Protein AF-A0A2V9DNQ8-F1 (afdb_monomer_lite)

Sequence (128 aa):
MSAVVWETELPGLKLLSRGKVRDLYEVGNDLLLVATDRLSAFDVVLPTPIPDKGPVLTQLSLFWFEALGDIVAHHVLSASDFPGAAAAYRQQLAGRSMLCRKTRPLPIECVVRGYLAGSGWKDYRATG

pLDDT: mean 96.19, std 4.88, range [56.69, 98.69]

Structure (mmCIF, N/CA/C/O backbone):
data_AF-A0A2V9DNQ8-F1
#
_entry.id   AF-A0A2V9DNQ8-F1
#
loop_
_atom_site.group_PDB
_atom_site.id
_atom_site.type_symbol
_atom_site.label_atom_id
_atom_site.label_alt_id
_atom_site.label_comp_id
_atom_site.label_asym_id
_atom_site.label_entity_id
_atom_site.label_seq_id
_atom_site.pdbx_PDB_ins_code
_atom_site.Cartn_x
_atom_site.Cartn_y
_atom_site.Cartn_z
_atom_site.occupancy
_atom_site.B_iso_or_equiv
_atom_site.auth_seq_id
_atom_site.auth_comp_id
_atom_site.auth_asym_id
_atom_site.auth_atom_id
_atom_site.pdbx_PDB_model_num
ATOM 1 N N . MET A 1 1 ? -16.345 17.549 -2.315 1.00 56.69 1 MET A N 1
ATOM 2 C CA . MET A 1 1 ? -14.966 17.016 -2.295 1.00 56.69 1 MET A CA 1
ATOM 3 C C . MET A 1 1 ? -14.749 16.386 -0.935 1.00 56.69 1 MET A C 1
ATOM 5 O O . MET A 1 1 ? -15.173 16.997 0.043 1.00 56.69 1 MET A O 1
ATOM 9 N N . SER A 1 2 ? -14.213 15.164 -0.865 1.00 68.00 2 SER A N 1
ATOM 10 C CA . SER A 1 2 ? -13.927 14.548 0.436 1.00 68.00 2 SER A CA 1
ATOM 11 C C . SER A 1 2 ? -12.762 15.280 1.115 1.00 68.00 2 SER A C 1
ATOM 13 O O . SER A 1 2 ? -11.958 15.935 0.448 1.00 68.00 2 SER A O 1
ATOM 15 N N . ALA A 1 3 ? -12.702 15.237 2.446 1.00 84.62 3 ALA A N 1
ATOM 16 C CA . ALA A 1 3 ? -11.586 15.828 3.172 1.00 84.62 3 ALA A CA 1
ATOM 17 C C . ALA A 1 3 ? -10.296 15.063 2.841 1.00 84.62 3 ALA A C 1
ATOM 19 O O . ALA A 1 3 ? -10.275 13.831 2.848 1.00 84.62 3 ALA A O 1
ATOM 20 N N . VAL A 1 4 ? -9.222 15.803 2.571 1.00 94.69 4 VAL A N 1
ATOM 21 C CA . VAL A 1 4 ? -7.890 15.236 2.344 1.00 94.69 4 VAL A CA 1
ATOM 22 C C . VAL A 1 4 ? -7.457 14.427 3.565 1.00 94.69 4 VAL A C 1
ATOM 24 O O . VAL A 1 4 ? -7.474 14.936 4.685 1.00 94.69 4 VAL A O 1
ATOM 27 N N . VAL A 1 5 ? -6.998 13.195 3.345 1.00 96.38 5 VAL A N 1
ATOM 28 C CA . VAL A 1 5 ? -6.400 12.367 4.398 1.00 96.38 5 VAL A CA 1
ATOM 29 C C . VAL A 1 5 ? -4.895 12.349 4.212 1.00 96.38 5 VAL A C 1
ATOM 31 O O . VAL A 1 5 ? -4.360 11.648 3.349 1.00 96.38 5 VAL A O 1
ATOM 34 N N . TRP A 1 6 ? -4.210 13.121 5.049 1.00 96.50 6 TRP A N 1
ATOM 35 C CA . TRP A 1 6 ? -2.757 13.093 5.116 1.00 96.50 6 TRP A CA 1
ATOM 36 C C . TRP A 1 6 ? -2.265 11.846 5.844 1.00 96.50 6 TRP A C 1
ATOM 38 O O . TRP A 1 6 ? -1.485 11.083 5.291 1.00 96.50 6 TRP A O 1
ATOM 48 N N . GLU A 1 7 ? -2.767 11.611 7.050 1.00 96.19 7 GLU A N 1
ATOM 49 C CA . GLU A 1 7 ? -2.485 10.466 7.918 1.00 96.19 7 GLU A CA 1
ATOM 50 C C . GLU A 1 7 ? -3.796 10.002 8.547 1.00 96.19 7 GLU A C 1
ATOM 52 O O . GLU A 1 7 ? -4.745 10.783 8.671 1.00 96.19 7 GLU A O 1
ATOM 57 N N . THR A 1 8 ? -3.861 8.732 8.933 1.00 97.19 8 THR A N 1
ATOM 58 C CA . THR A 1 8 ? -4.973 8.220 9.729 1.00 97.19 8 THR A CA 1
ATOM 59 C C . THR A 1 8 ? -4.596 8.102 11.198 1.00 97.19 8 THR A C 1
ATOM 61 O O . THR A 1 8 ? -3.472 7.745 11.562 1.00 97.19 8 THR A O 1
ATOM 64 N N . GLU A 1 9 ? -5.580 8.379 12.046 1.00 96.19 9 GLU A N 1
ATOM 65 C CA . GLU A 1 9 ? -5.526 8.191 13.489 1.00 96.19 9 GLU A CA 1
ATOM 66 C C . GLU A 1 9 ? -6.725 7.328 13.867 1.00 96.19 9 GLU A C 1
ATOM 68 O O . GLU A 1 9 ? -7.864 7.792 13.842 1.00 96.19 9 GLU A O 1
ATOM 73 N N . LEU A 1 10 ? -6.469 6.050 14.155 1.00 97.00 10 LEU A N 1
ATOM 74 C CA . LEU A 1 10 ? -7.502 5.053 14.438 1.00 97.00 10 LEU A CA 1
ATOM 75 C C . LEU A 1 10 ? -7.273 4.461 15.839 1.00 97.00 10 LEU A C 1
ATOM 77 O O . LEU A 1 10 ? -6.673 3.389 15.964 1.00 97.00 10 LEU A O 1
ATOM 81 N N . PRO A 1 11 ? -7.677 5.165 16.914 1.00 96.31 11 PRO A N 1
ATOM 82 C CA . PRO A 1 11 ? -7.536 4.663 18.276 1.00 96.31 11 PRO A CA 1
ATOM 83 C C . PRO A 1 11 ? -8.096 3.244 18.453 1.00 96.31 11 PRO A C 1
ATOM 85 O O . PRO A 1 11 ? -9.109 2.865 17.877 1.00 96.31 11 PRO A O 1
ATOM 88 N N . GLY A 1 12 ? -7.421 2.422 19.253 1.00 95.25 12 GLY A N 1
ATOM 89 C CA . GLY A 1 12 ? -7.807 1.017 19.438 1.00 95.25 12 GLY A CA 1
ATOM 90 C C . GLY A 1 12 ? -7.350 0.074 18.317 1.00 95.25 12 GLY A C 1
ATOM 91 O O . GLY A 1 12 ? -7.482 -1.139 18.468 1.00 95.25 12 GLY A O 1
ATOM 92 N N . LEU A 1 13 ? -6.752 0.594 17.241 1.00 97.56 13 LEU A N 1
ATOM 93 C CA . LEU A 1 13 ? -5.966 -0.188 16.289 1.00 97.56 13 LEU A CA 1
ATOM 94 C C . LEU A 1 13 ? -4.473 0.058 16.504 1.00 97.56 13 LEU A C 1
ATOM 96 O O . LEU A 1 13 ? -4.023 1.179 16.740 1.00 97.56 13 LEU A O 1
ATOM 100 N N . LYS A 1 14 ? -3.678 -1.004 16.386 1.00 97.94 14 LYS A N 1
ATOM 101 C CA . LYS A 1 14 ? -2.222 -0.910 16.485 1.00 97.94 14 LYS A CA 1
ATOM 102 C C . LYS A 1 14 ? -1.650 -0.486 15.138 1.00 97.94 14 LYS A C 1
ATOM 104 O O . LYS A 1 14 ? -1.668 -1.264 14.183 1.00 97.94 14 LYS A O 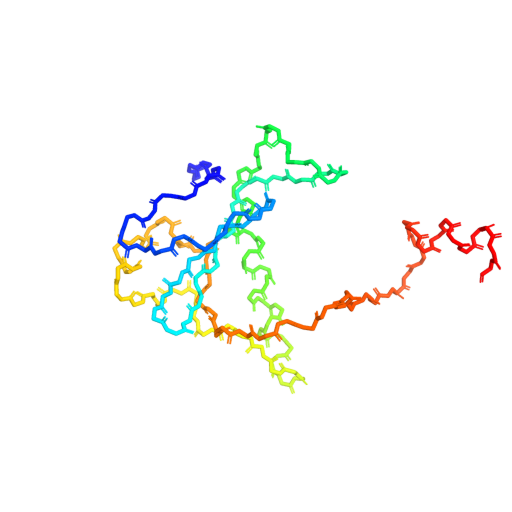1
ATOM 109 N N . LEU A 1 15 ? -1.122 0.733 15.075 1.00 98.38 15 LEU A N 1
ATOM 110 C CA . LEU A 1 15 ? -0.351 1.214 13.932 1.00 98.38 15 LEU A CA 1
ATOM 111 C C . LEU A 1 15 ? 0.969 0.435 13.851 1.00 98.38 15 LEU A C 1
ATOM 113 O O . LEU A 1 15 ? 1.753 0.428 14.796 1.00 98.38 15 LEU A O 1
ATOM 117 N N . LEU A 1 16 ? 1.207 -0.231 12.724 1.00 97.94 16 LEU A N 1
ATOM 118 C CA . LEU A 1 16 ? 2.443 -0.972 12.471 1.00 97.94 16 LEU A CA 1
ATOM 119 C C . LEU A 1 16 ? 3.489 -0.095 11.789 1.00 97.94 16 LEU A C 1
ATOM 121 O O . LEU A 1 16 ? 4.665 -0.148 12.135 1.00 97.94 16 LEU A O 1
ATOM 125 N N . SER A 1 17 ? 3.068 0.699 10.804 1.00 97.50 17 SER A N 1
ATOM 126 C CA . SER A 1 17 ? 3.969 1.573 10.055 1.00 97.50 17 SER A CA 1
ATOM 127 C C . SER A 1 17 ? 3.206 2.606 9.234 1.00 97.50 17 SER A C 1
ATOM 129 O O . SER A 1 17 ? 2.097 2.333 8.769 1.00 97.50 17 SER A O 1
ATOM 131 N N . ARG A 1 18 ? 3.863 3.733 8.951 1.00 98.12 18 ARG A N 1
ATOM 132 C CA . ARG A 1 18 ? 3.473 4.668 7.893 1.00 98.12 18 ARG A CA 1
ATOM 133 C C . ARG A 1 18 ? 4.507 4.601 6.778 1.00 98.12 18 ARG A C 1
ATOM 135 O O . ARG A 1 18 ? 5.666 4.957 6.965 1.00 98.12 18 ARG A O 1
ATOM 142 N N . GLY A 1 19 ? 4.092 4.101 5.622 1.00 96.25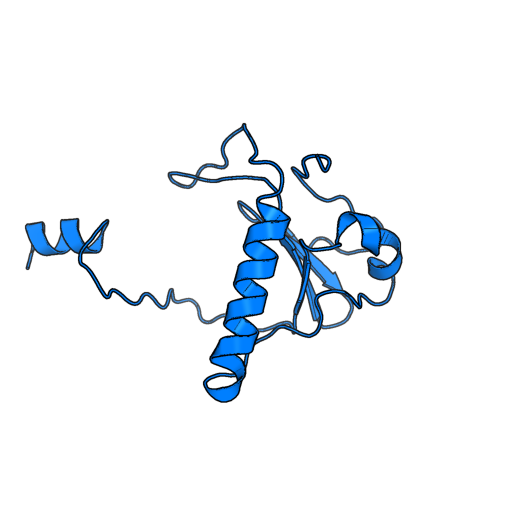 19 GLY A N 1
ATOM 143 C CA . GLY A 1 19 ? 4.877 4.211 4.399 1.00 96.25 19 GLY A CA 1
ATOM 144 C C . GLY A 1 19 ? 4.718 5.595 3.772 1.00 96.25 19 GLY A C 1
ATOM 145 O O . GLY A 1 19 ? 3.986 6.452 4.270 1.00 96.25 19 GLY A O 1
ATOM 146 N N . LYS A 1 20 ? 5.324 5.799 2.600 1.00 97.38 20 LYS A N 1
ATOM 147 C CA . LYS A 1 20 ? 5.210 7.068 1.857 1.00 97.38 20 LYS A CA 1
ATOM 148 C C . LYS A 1 20 ? 3.751 7.470 1.596 1.00 97.38 20 LYS A C 1
ATOM 150 O O . LYS A 1 20 ? 3.395 8.634 1.744 1.00 97.38 20 LYS A O 1
ATOM 155 N N . VAL A 1 21 ? 2.898 6.499 1.252 1.00 98.06 21 VAL A N 1
ATOM 156 C CA . VAL A 1 21 ? 1.513 6.745 0.794 1.00 98.06 21 VAL A CA 1
ATOM 157 C C . VAL A 1 21 ? 0.451 5.845 1.436 1.00 98.06 21 VAL A C 1
ATOM 159 O O . VAL A 1 21 ? -0.706 5.875 1.020 1.00 98.06 21 VAL A O 1
ATOM 162 N N . ARG A 1 22 ? 0.830 4.995 2.396 1.00 98.31 22 ARG A N 1
ATOM 163 C CA . ARG A 1 22 ? -0.098 4.092 3.090 1.00 98.31 22 ARG A CA 1
ATOM 164 C C . ARG A 1 22 ? 0.190 4.059 4.579 1.00 98.31 22 ARG A C 1
ATOM 166 O O . ARG A 1 22 ? 1.359 4.018 4.965 1.00 98.31 22 ARG A O 1
ATOM 173 N N . ASP A 1 23 ? -0.869 3.983 5.367 1.00 98.56 23 ASP A N 1
ATOM 174 C CA . ASP A 1 23 ? -0.812 3.680 6.793 1.00 98.56 23 ASP A CA 1
ATOM 175 C C . ASP A 1 23 ? -1.264 2.222 6.983 1.00 98.56 23 ASP A C 1
ATOM 177 O O . ASP A 1 23 ? -2.193 1.758 6.315 1.00 98.56 23 ASP A O 1
ATOM 181 N N . LEU A 1 24 ? -0.555 1.471 7.829 1.00 98.44 24 LEU A N 1
ATOM 182 C CA . LEU A 1 24 ? -0.753 0.032 8.013 1.00 98.44 24 LEU A CA 1
ATOM 183 C C . LEU A 1 24 ? -1.095 -0.276 9.468 1.00 98.44 24 LEU A C 1
ATOM 185 O O . LEU A 1 24 ? -0.300 0.031 10.358 1.00 98.44 24 LEU A O 1
ATOM 189 N N . TYR A 1 25 ? -2.221 -0.944 9.698 1.00 98.69 25 TYR A N 1
ATOM 190 C CA . TYR A 1 25 ? -2.674 -1.339 11.033 1.00 98.69 25 TYR A CA 1
ATOM 191 C C . TYR A 1 25 ? -2.803 -2.856 11.157 1.00 98.69 25 TYR A C 1
ATOM 193 O O . TYR A 1 25 ? -3.090 -3.549 10.183 1.00 98.69 25 TYR A O 1
ATOM 201 N N . GLU A 1 26 ? -2.612 -3.367 12.370 1.00 98.00 26 GLU A N 1
ATOM 202 C CA . GLU A 1 26 ? -2.898 -4.761 12.720 1.00 98.00 26 GLU A CA 1
ATOM 203 C C . GLU A 1 26 ? -4.383 -4.921 13.082 1.00 98.00 26 GLU A C 1
ATOM 205 O O . GLU A 1 26 ? -4.908 -4.161 13.899 1.00 98.00 26 GLU A O 1
ATOM 210 N N . VAL A 1 27 ? -5.053 -5.912 12.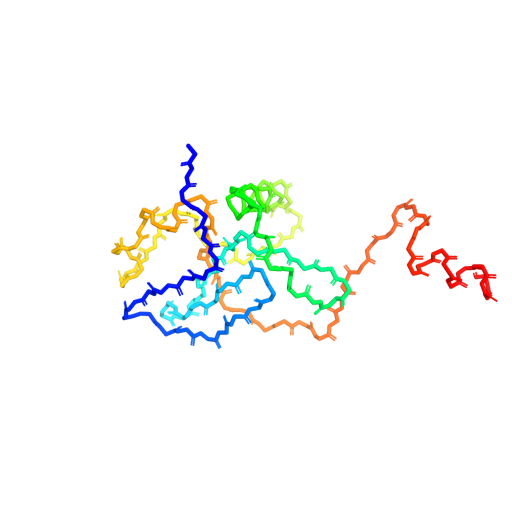485 1.00 97.31 27 VAL A N 1
ATOM 211 C CA . VAL A 1 27 ? -6.446 -6.281 12.784 1.00 97.31 27 VAL A CA 1
ATOM 212 C C . VAL A 1 27 ? -6.505 -7.790 13.009 1.00 97.31 27 VAL A C 1
ATOM 214 O O . VAL A 1 27 ? -6.585 -8.571 12.064 1.00 97.31 27 VAL A O 1
ATOM 217 N N . GLY A 1 28 ? -6.430 -8.222 14.270 1.00 94.56 28 GLY A N 1
ATOM 218 C CA . GLY A 1 28 ? -6.310 -9.646 14.595 1.00 94.56 28 GLY A CA 1
ATOM 219 C C . GLY A 1 28 ? -5.033 -10.242 13.991 1.00 94.56 28 GLY A C 1
ATOM 220 O O . GLY A 1 28 ? -3.935 -9.790 14.307 1.00 94.56 28 GLY A O 1
ATOM 221 N N . ASN A 1 29 ? -5.183 -11.234 13.108 1.00 95.44 29 ASN A N 1
ATOM 222 C CA . ASN A 1 29 ? -4.070 -11.850 12.370 1.00 95.44 29 ASN A CA 1
ATOM 223 C C . ASN A 1 29 ? -3.836 -11.227 10.983 1.00 95.44 29 ASN A C 1
ATOM 225 O O . ASN A 1 29 ? -2.917 -11.637 10.271 1.00 95.44 29 ASN A O 1
ATOM 229 N N . ASP A 1 30 ? -4.650 -10.243 10.611 1.00 98.06 30 ASP A N 1
ATOM 230 C CA . ASP A 1 30 ? -4.665 -9.603 9.304 1.00 98.06 30 ASP A CA 1
ATOM 231 C C . ASP A 1 30 ? -4.138 -8.165 9.383 1.00 98.06 30 ASP A C 1
ATOM 233 O O . ASP A 1 30 ? -3.780 -7.640 10.444 1.00 98.06 30 ASP A O 1
ATOM 237 N N . LEU A 1 31 ? -4.051 -7.527 8.221 1.00 98.19 31 LEU A N 1
ATOM 238 C CA . LEU A 1 31 ? -3.566 -6.167 8.057 1.00 98.19 31 LEU A CA 1
ATOM 239 C C . LEU A 1 31 ? -4.649 -5.293 7.438 1.00 98.19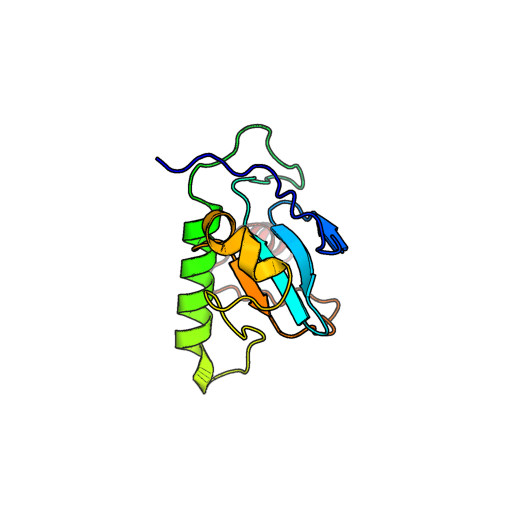 31 LEU A C 1
ATOM 241 O O . LEU A 1 31 ? -5.241 -5.653 6.425 1.00 98.19 31 LEU A O 1
ATOM 245 N N . LEU A 1 32 ? -4.851 -4.106 7.997 1.00 98.62 32 LEU A N 1
ATOM 246 C CA . LEU A 1 32 ? -5.633 -3.052 7.365 1.00 98.62 32 LEU A CA 1
ATOM 247 C C . LEU A 1 32 ? -4.677 -2.087 6.667 1.00 98.62 32 LEU A C 1
ATOM 249 O O . LEU A 1 32 ? -3.886 -1.399 7.315 1.00 98.62 32 LEU A O 1
ATOM 253 N N . LEU A 1 33 ? -4.751 -2.048 5.340 1.00 98.56 33 LEU A N 1
ATOM 254 C CA . LEU A 1 33 ? -3.998 -1.119 4.507 1.00 98.56 33 LEU A CA 1
ATOM 255 C C . LEU A 1 33 ? -4.888 0.085 4.217 1.00 98.56 33 LEU A C 1
ATOM 257 O O . LEU A 1 33 ? -5.985 -0.082 3.687 1.00 98.56 33 LEU A O 1
ATOM 261 N N . VAL A 1 34 ? -4.408 1.292 4.512 1.00 98.62 34 VAL A N 1
ATOM 262 C CA . VAL A 1 34 ? -5.125 2.543 4.241 1.00 98.62 34 VAL A CA 1
ATOM 263 C C . VAL A 1 34 ? -4.306 3.407 3.292 1.00 98.62 34 VAL A C 1
ATOM 265 O O . VAL A 1 34 ? -3.214 3.849 3.637 1.00 98.62 34 VAL A O 1
ATOM 268 N N . ALA A 1 35 ? -4.813 3.648 2.084 1.00 98.56 35 ALA A N 1
ATOM 269 C CA . ALA A 1 35 ? -4.191 4.541 1.118 1.00 98.56 35 ALA A CA 1
ATOM 270 C C . ALA A 1 35 ? -4.505 6.002 1.461 1.00 98.56 35 ALA A C 1
ATOM 272 O O . ALA A 1 35 ? -5.666 6.417 1.512 1.00 98.56 35 ALA A O 1
ATOM 273 N N . THR A 1 36 ? -3.457 6.793 1.674 1.00 98.38 36 THR A N 1
ATOM 274 C CA . THR A 1 36 ? -3.583 8.222 1.961 1.00 98.38 36 THR A CA 1
ATOM 275 C C . THR A 1 36 ? -3.464 9.054 0.688 1.00 98.38 36 THR A C 1
ATOM 277 O O . THR A 1 36 ? -3.088 8.575 -0.393 1.00 98.38 36 THR A O 1
ATOM 280 N N . ASP A 1 37 ? -3.760 10.339 0.832 1.00 98.38 37 ASP A N 1
ATOM 281 C CA . ASP A 1 37 ? -3.680 11.320 -0.246 1.00 98.38 37 ASP A CA 1
ATOM 282 C C . ASP A 1 37 ? -2.256 11.892 -0.397 1.00 98.38 37 ASP A C 1
ATOM 284 O O . ASP A 1 37 ? -1.999 12.713 -1.278 1.00 98.38 37 ASP A O 1
ATOM 288 N N . ARG A 1 38 ? -1.291 11.400 0.402 1.00 98.19 38 ARG A N 1
ATOM 289 C CA . ARG A 1 38 ? 0.140 11.714 0.268 1.00 98.19 38 ARG A CA 1
ATOM 290 C C . ARG A 1 38 ? 0.674 11.255 -1.087 1.00 98.19 38 ARG A C 1
ATOM 292 O O . ARG A 1 38 ? 0.292 10.198 -1.600 1.00 98.19 38 ARG A O 1
ATOM 299 N N . LEU A 1 39 ? 1.609 12.017 -1.639 1.00 97.62 39 LEU A N 1
ATOM 300 C CA . LEU A 1 39 ? 2.325 11.713 -2.876 1.00 97.62 39 LEU A CA 1
ATOM 301 C C . LEU A 1 39 ? 3.828 11.733 -2.596 1.00 97.62 39 LEU A C 1
ATOM 303 O O . LEU A 1 39 ? 4.288 12.528 -1.784 1.00 97.62 39 LEU A O 1
ATOM 307 N N . SER A 1 40 ? 4.598 10.879 -3.267 1.00 97.31 40 SER A N 1
ATOM 308 C CA . SER A 1 40 ? 6.057 10.892 -3.161 1.00 97.31 40 SER A CA 1
ATOM 309 C C . SER A 1 40 ? 6.727 10.912 -4.523 1.00 97.31 40 SER A C 1
ATOM 311 O O . SER A 1 40 ? 6.299 10.188 -5.422 1.00 97.31 40 SER A O 1
ATOM 313 N N . ALA A 1 41 ? 7.816 11.661 -4.636 1.00 96.31 41 ALA A N 1
ATOM 314 C CA . ALA A 1 41 ? 8.703 11.674 -5.791 1.00 96.31 41 ALA A CA 1
ATOM 315 C C . ALA A 1 41 ? 10.154 11.770 -5.307 1.00 96.31 41 ALA A C 1
ATOM 317 O O . ALA A 1 41 ? 10.415 12.407 -4.289 1.00 96.31 41 ALA A O 1
ATOM 318 N N . PHE A 1 42 ? 11.084 11.119 -6.014 1.00 93.56 42 PHE A N 1
ATOM 319 C CA . PHE A 1 42 ? 12.508 11.069 -5.636 1.00 93.56 42 PHE A CA 1
ATOM 320 C C . PHE A 1 42 ? 12.725 10.657 -4.171 1.00 93.56 42 PHE A C 1
ATOM 322 O O . PHE A 1 42 ? 13.481 11.282 -3.439 1.00 93.56 42 PHE A O 1
ATOM 329 N N . ASP A 1 43 ? 11.987 9.634 -3.734 1.00 93.75 43 ASP A N 1
ATOM 330 C CA . ASP A 1 43 ? 11.994 9.106 -2.364 1.00 93.75 43 ASP A CA 1
ATOM 331 C C . ASP A 1 43 ? 11.549 10.062 -1.245 1.00 93.75 43 ASP A C 1
ATOM 333 O O . ASP A 1 43 ? 11.548 9.667 -0.080 1.00 93.75 43 ASP A O 1
ATOM 337 N N . VAL A 1 44 ? 11.038 11.248 -1.582 1.00 96.25 44 VAL A N 1
ATOM 338 C CA . VAL A 1 44 ? 10.528 12.241 -0.628 1.00 96.25 44 VAL A CA 1
ATOM 339 C C . VAL A 1 44 ? 9.005 12.331 -0.709 1.00 96.25 44 VAL A C 1
ATOM 341 O O . VAL A 1 44 ? 8.433 12.351 -1.799 1.00 96.25 44 VAL A O 1
ATOM 344 N N . VAL A 1 45 ? 8.332 12.387 0.445 1.00 97.38 45 VAL A N 1
ATOM 345 C CA . VAL A 1 45 ? 6.894 12.698 0.524 1.00 97.38 45 VAL A CA 1
ATOM 346 C C . VAL A 1 45 ? 6.707 14.198 0.301 1.00 97.38 45 VAL A C 1
ATOM 348 O O . VAL A 1 45 ? 7.282 15.014 1.016 1.00 97.38 45 VAL A O 1
ATOM 351 N N . LEU A 1 46 ? 5.921 14.560 -0.708 1.00 97.38 46 LEU A N 1
ATOM 352 C CA . LEU A 1 46 ? 5.669 15.948 -1.082 1.00 97.38 46 LEU A CA 1
ATOM 353 C C . LEU A 1 46 ? 4.700 16.600 -0.093 1.00 97.38 46 LEU A C 1
ATOM 355 O O . LEU A 1 46 ? 3.750 15.932 0.303 1.00 97.38 46 LEU A O 1
ATOM 359 N N . PRO A 1 47 ? 4.866 17.895 0.242 1.00 96.44 47 PRO A N 1
ATOM 360 C CA . PRO A 1 47 ? 4.039 18.593 1.234 1.00 96.44 47 PRO A CA 1
ATOM 361 C C . PRO A 1 47 ? 2.582 18.790 0.790 1.00 96.44 47 PRO A C 1
ATOM 363 O O . PRO A 1 47 ? 1.713 19.041 1.620 1.00 96.44 47 PRO A O 1
ATOM 366 N N . THR A 1 48 ? 2.306 18.696 -0.513 1.00 96.50 48 THR A N 1
ATOM 367 C CA . THR A 1 48 ? 0.969 18.895 -1.079 1.00 96.50 48 THR A CA 1
ATOM 368 C C . THR A 1 48 ? 0.333 17.543 -1.414 1.00 96.50 48 THR A C 1
ATOM 370 O O . THR A 1 48 ? 0.842 16.833 -2.286 1.00 96.50 48 THR A O 1
ATOM 373 N N . PRO A 1 49 ? -0.771 17.168 -0.749 1.00 96.62 49 PRO A N 1
ATOM 374 C CA . PRO A 1 49 ? -1.496 15.941 -1.053 1.00 96.62 49 PRO A CA 1
ATOM 375 C C . PRO A 1 49 ? -2.364 16.099 -2.305 1.00 96.62 49 PRO A C 1
ATOM 377 O O . PRO A 1 49 ? -2.691 17.210 -2.720 1.00 96.62 49 PRO A O 1
ATOM 380 N N . ILE A 1 50 ? -2.779 14.970 -2.878 1.00 97.06 50 ILE A N 1
ATOM 381 C CA . ILE A 1 50 ? -3.713 14.919 -4.006 1.00 97.06 50 ILE A CA 1
ATOM 382 C C . ILE A 1 50 ? -5.063 14.410 -3.489 1.00 97.06 50 ILE A C 1
ATOM 384 O O . ILE A 1 50 ? -5.155 13.221 -3.173 1.00 97.06 50 ILE A O 1
ATOM 388 N N . PRO A 1 51 ? -6.097 15.269 -3.383 1.00 96.88 51 PRO A N 1
ATOM 389 C CA . PRO A 1 51 ? -7.418 14.850 -2.926 1.00 96.88 51 PRO A CA 1
ATOM 390 C C . PRO A 1 51 ? -7.933 13.637 -3.703 1.00 96.88 51 PRO A C 1
ATOM 392 O O . PRO A 1 51 ? -7.743 13.540 -4.914 1.00 96.88 51 PRO A O 1
ATOM 395 N N . ASP A 1 52 ? -8.571 12.711 -2.990 1.00 96.25 52 ASP A N 1
ATOM 396 C CA . ASP A 1 52 ? -9.182 11.491 -3.529 1.00 96.25 52 ASP A CA 1
ATOM 397 C C . ASP A 1 52 ? -8.211 10.496 -4.212 1.00 96.25 52 ASP A C 1
ATOM 399 O O . ASP A 1 52 ? -8.638 9.449 -4.708 1.00 96.25 52 ASP A O 1
ATOM 403 N N . LYS A 1 53 ? -6.890 10.726 -4.156 1.00 97.81 53 LYS A N 1
ATOM 404 C CA . LYS A 1 53 ? -5.883 9.774 -4.653 1.00 97.81 53 LYS A CA 1
ATOM 405 C C . LYS A 1 53 ? -5.968 8.427 -3.934 1.00 97.81 53 LYS A C 1
ATOM 407 O O . LYS A 1 53 ? -5.878 7.387 -4.587 1.00 97.81 53 LYS A O 1
ATOM 412 N N . GLY A 1 54 ? -6.090 8.425 -2.606 1.00 98.12 54 GLY A N 1
ATOM 413 C CA . GLY A 1 54 ? -6.185 7.196 -1.812 1.00 98.12 54 GLY A CA 1
ATOM 414 C C . GLY A 1 54 ? -7.326 6.283 -2.286 1.00 98.12 54 GLY A C 1
ATOM 415 O O . GLY A 1 54 ? -7.065 5.124 -2.635 1.00 98.12 54 GLY A O 1
ATOM 416 N N . PRO A 1 55 ? -8.566 6.803 -2.371 1.00 97.81 55 PRO A N 1
ATOM 417 C CA . PRO A 1 55 ? -9.701 6.082 -2.931 1.00 97.81 55 PRO A CA 1
ATOM 418 C C . PRO A 1 55 ? -9.482 5.552 -4.353 1.00 97.81 55 PRO A C 1
ATOM 420 O O . PRO A 1 55 ? -9.664 4.360 -4.599 1.00 97.81 55 PRO A O 1
ATOM 423 N N . VAL A 1 56 ? -9.033 6.405 -5.281 1.00 98.06 56 VAL A N 1
ATOM 424 C CA . VAL A 1 56 ? -8.832 6.020 -6.690 1.00 98.06 56 VAL A CA 1
ATOM 425 C C . VAL A 1 56 ? -7.831 4.869 -6.817 1.00 98.06 56 VAL A C 1
ATOM 427 O O . VAL A 1 56 ? -8.097 3.880 -7.498 1.00 98.06 56 VAL A O 1
ATOM 430 N N . LEU A 1 57 ? -6.690 4.951 -6.126 1.00 98.31 57 LEU A N 1
ATOM 431 C CA . LEU A 1 57 ? -5.658 3.912 -6.203 1.00 98.31 57 LEU A CA 1
ATOM 432 C C . LEU A 1 57 ? -6.071 2.605 -5.520 1.00 98.31 57 LEU A C 1
ATOM 434 O O . LEU A 1 57 ? -5.632 1.529 -5.931 1.00 98.31 57 LEU A O 1
ATOM 438 N N . THR A 1 58 ? -6.914 2.686 -4.492 1.00 98.56 58 THR A N 1
ATOM 439 C CA . THR A 1 58 ? -7.476 1.499 -3.839 1.00 98.56 58 THR A CA 1
ATOM 440 C C . THR A 1 58 ? -8.428 0.781 -4.787 1.00 98.56 58 THR A C 1
ATOM 442 O O . THR A 1 58 ? -8.263 -0.416 -5.003 1.00 98.56 58 THR A O 1
ATOM 445 N N . GLN A 1 59 ? -9.353 1.502 -5.427 1.00 98.31 59 GLN A N 1
ATOM 446 C CA . GLN A 1 59 ? -10.279 0.924 -6.408 1.00 98.31 59 GLN A CA 1
ATOM 447 C C . GLN A 1 59 ? -9.551 0.331 -7.615 1.00 98.31 59 GLN A C 1
ATOM 449 O O . GLN A 1 59 ? -9.868 -0.778 -8.033 1.00 98.31 59 GLN A O 1
ATOM 454 N N . LEU A 1 60 ? -8.524 1.016 -8.126 1.00 98.56 60 LEU A N 1
ATOM 455 C CA . LEU A 1 60 ? -7.696 0.482 -9.207 1.00 98.56 60 LEU A CA 1
ATOM 456 C C . LEU A 1 60 ? -6.988 -0.818 -8.798 1.00 98.56 60 LEU A C 1
ATOM 458 O O . LEU A 1 60 ? -6.902 -1.747 -9.594 1.00 98.56 60 LEU A O 1
ATOM 462 N N . SER A 1 61 ? -6.499 -0.903 -7.557 1.00 98.44 61 SER A N 1
ATOM 463 C CA . SER A 1 61 ? -5.889 -2.136 -7.044 1.00 98.44 61 SER A CA 1
ATOM 464 C C . SER A 1 61 ? -6.915 -3.270 -6.961 1.00 98.44 61 SER A C 1
ATOM 466 O O . SER A 1 61 ? 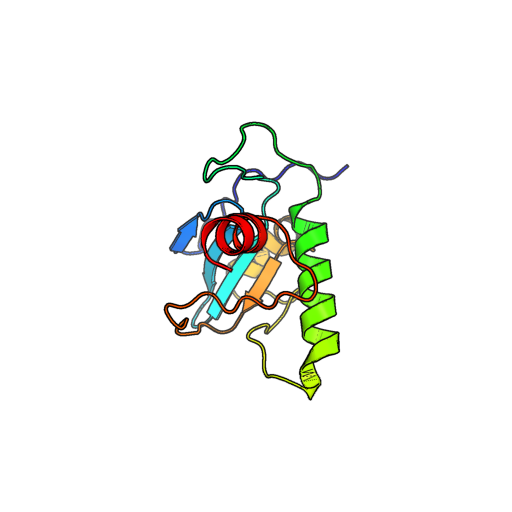-6.625 -4.378 -7.397 1.00 98.44 61 SER A O 1
ATOM 468 N N . LEU A 1 62 ? -8.117 -2.989 -6.443 1.00 98.50 62 LEU A N 1
ATOM 469 C CA . LEU A 1 62 ? -9.206 -3.967 -6.341 1.00 98.50 62 LEU A CA 1
ATOM 470 C C . LEU A 1 62 ? -9.633 -4.496 -7.713 1.00 98.50 62 LEU A C 1
ATOM 472 O O . LEU A 1 62 ? -9.749 -5.706 -7.868 1.00 98.50 62 LEU A O 1
ATOM 476 N N . PHE A 1 63 ? -9.766 -3.615 -8.709 1.00 98.62 63 PHE A N 1
ATOM 477 C CA . PHE A 1 63 ? -10.039 -4.007 -10.093 1.00 98.62 63 PHE A CA 1
ATOM 478 C C . PHE A 1 63 ? -9.011 -5.024 -10.611 1.00 98.62 63 PHE A C 1
ATOM 480 O O . PHE A 1 63 ? -9.385 -6.050 -11.168 1.00 98.62 63 PHE A O 1
ATOM 487 N N . TRP A 1 64 ? -7.712 -4.776 -10.404 1.00 98.62 64 TRP A N 1
ATOM 488 C CA . TRP A 1 64 ? -6.669 -5.698 -10.864 1.00 98.62 64 TRP A CA 1
ATOM 489 C C . TRP A 1 64 ? -6.614 -7.002 -10.069 1.00 98.62 64 TRP A C 1
ATOM 491 O O . TRP A 1 64 ? -6.316 -8.042 -10.652 1.00 98.62 64 TRP A O 1
ATOM 501 N N . PHE A 1 65 ? -6.900 -6.970 -8.765 1.00 98.31 65 PHE A N 1
ATOM 502 C CA . PHE A 1 65 ? -7.007 -8.193 -7.968 1.00 98.31 65 PHE A CA 1
ATOM 503 C C . PHE A 1 65 ? -8.147 -9.086 -8.458 1.00 98.31 65 PHE A C 1
ATOM 505 O O . PHE A 1 65 ? -7.942 -10.286 -8.596 1.00 98.31 65 PHE A O 1
ATOM 512 N N . GLU A 1 66 ? -9.300 -8.501 -8.784 1.00 97.69 66 GLU A N 1
ATOM 513 C CA . GLU A 1 66 ? -10.427 -9.223 -9.373 1.00 97.69 66 GLU A CA 1
ATOM 514 C C . GLU A 1 66 ? -10.083 -9.753 -10.773 1.00 97.69 66 GLU A C 1
ATOM 516 O O . GLU A 1 66 ? -10.191 -10.950 -11.024 1.00 97.69 66 GLU A O 1
ATOM 521 N N . ALA A 1 67 ? -9.578 -8.893 -11.663 1.00 98.38 67 ALA A N 1
ATOM 522 C CA . ALA A 1 67 ? -9.270 -9.255 -13.048 1.00 98.38 67 ALA A CA 1
ATOM 523 C C . ALA A 1 67 ? -8.200 -10.356 -13.187 1.00 98.38 67 ALA A C 1
ATOM 525 O O . ALA A 1 67 ? -8.169 -11.058 -14.195 1.00 98.38 67 ALA A O 1
ATOM 526 N N . LEU A 1 68 ? -7.304 -10.493 -12.204 1.00 97.94 68 LEU A N 1
ATOM 527 C CA . LEU A 1 68 ? -6.223 -11.486 -12.198 1.00 97.94 68 LEU A CA 1
ATOM 528 C C . LEU A 1 68 ? -6.461 -12.632 -11.203 1.00 97.94 68 LEU A C 1
ATOM 530 O O . LEU A 1 68 ? -5.577 -13.478 -11.043 1.00 97.94 68 LEU A O 1
ATOM 534 N N . GLY A 1 69 ? -7.624 -12.677 -10.543 1.00 97.31 69 GLY A N 1
ATOM 535 C CA . GLY A 1 69 ? -7.917 -13.635 -9.472 1.00 97.31 69 GLY A CA 1
ATOM 536 C C . GLY A 1 69 ? -7.823 -15.101 -9.907 1.00 97.31 69 GLY A C 1
ATOM 537 O O . GLY A 1 69 ? -7.365 -15.940 -9.134 1.00 97.31 69 GLY A O 1
ATOM 538 N N . ASP A 1 70 ? -8.155 -15.392 -11.167 1.00 97.62 70 ASP A N 1
ATOM 539 C CA . ASP A 1 70 ? -8.066 -16.741 -11.748 1.00 97.62 70 ASP A CA 1
ATOM 540 C C . ASP A 1 70 ? -6.639 -17.133 -12.176 1.00 97.62 70 ASP A C 1
ATOM 542 O O . ASP A 1 70 ? -6.369 -18.293 -12.485 1.00 97.62 70 ASP A O 1
ATOM 546 N N . ILE A 1 71 ? -5.709 -16.173 -12.208 1.00 98.19 71 ILE A N 1
ATOM 547 C CA . ILE A 1 71 ? -4.319 -16.378 -12.640 1.00 98.19 71 ILE A CA 1
ATOM 548 C C . ILE A 1 71 ? -3.401 -16.554 -11.429 1.00 98.19 71 ILE A C 1
ATOM 550 O O . ILE A 1 71 ? -2.500 -17.394 -11.445 1.00 98.19 71 ILE A O 1
ATOM 554 N N . VAL A 1 72 ? -3.593 -15.749 -10.382 1.00 97.06 72 VAL A N 1
ATOM 555 C CA . VAL A 1 72 ? -2.733 -15.762 -9.197 1.00 97.06 72 VAL A CA 1
ATOM 556 C C . VAL A 1 72 ? -3.505 -15.377 -7.940 1.00 97.06 72 VAL A C 1
ATOM 558 O O . VAL A 1 72 ? -4.288 -14.431 -7.923 1.00 97.06 72 VAL A O 1
ATOM 561 N N . ALA A 1 73 ? -3.232 -16.086 -6.845 1.00 97.44 73 ALA A N 1
ATOM 562 C CA . ALA A 1 73 ? -3.805 -15.753 -5.549 1.00 97.44 73 ALA A CA 1
ATOM 563 C C . ALA A 1 73 ? -3.313 -14.382 -5.050 1.00 97.44 73 ALA A C 1
ATOM 565 O O . ALA A 1 73 ? -2.130 -14.051 -5.150 1.00 97.44 73 ALA A O 1
ATOM 566 N N . HIS A 1 74 ? -4.210 -13.621 -4.424 1.00 97.62 74 HIS A N 1
ATOM 567 C CA . HIS A 1 74 ? -3.908 -12.326 -3.817 1.00 97.62 74 HIS A CA 1
ATOM 568 C C . HIS A 1 74 ? -4.271 -12.281 -2.329 1.00 97.62 74 HIS A C 1
ATOM 570 O O . HIS A 1 74 ? -4.959 -13.150 -1.795 1.00 97.62 74 HIS A O 1
ATOM 576 N N . HIS A 1 75 ? -3.813 -11.237 -1.636 1.00 98.06 75 HIS A N 1
ATOM 577 C CA . HIS A 1 75 ? -3.975 -11.123 -0.186 1.00 98.06 75 HIS A CA 1
ATOM 578 C C . HIS A 1 75 ? -5.262 -10.428 0.287 1.00 98.06 75 HIS A C 1
ATOM 580 O O . HIS A 1 75 ? -5.519 -10.443 1.485 1.00 98.06 75 HIS A O 1
ATOM 586 N N . VAL A 1 76 ? -6.057 -9.812 -0.598 1.00 98.38 76 VAL A N 1
ATOM 587 C CA . VAL A 1 76 ? -7.264 -9.064 -0.199 1.00 98.38 76 VAL A CA 1
ATOM 588 C C . VAL A 1 76 ? -8.319 -10.007 0.379 1.00 98.38 76 VAL A C 1
ATOM 590 O O . VAL A 1 76 ? -8.624 -11.034 -0.221 1.00 98.38 76 VAL A O 1
ATOM 593 N N . LEU A 1 77 ? -8.867 -9.638 1.537 1.00 98.00 77 LEU A N 1
ATOM 594 C CA . LEU A 1 77 ? -9.971 -10.320 2.216 1.00 98.00 77 LEU A CA 1
ATOM 595 C C . LEU A 1 77 ? -11.278 -9.530 2.090 1.00 98.00 77 LEU A C 1
ATOM 597 O O . LEU A 1 77 ? -12.331 -10.119 1.881 1.00 98.00 77 LEU A O 1
ATOM 601 N N . SER A 1 78 ? -11.216 -8.202 2.227 1.00 97.69 78 SER A N 1
ATOM 602 C CA . SER A 1 78 ? -12.381 -7.319 2.108 1.00 97.69 78 SER A CA 1
ATOM 603 C C . SER A 1 78 ? -11.964 -5.867 1.873 1.00 97.69 78 SER A C 1
ATOM 605 O O . SER A 1 78 ? -10.890 -5.449 2.301 1.00 97.69 78 SER A O 1
ATOM 607 N N . ALA A 1 79 ? -12.822 -5.077 1.231 1.00 97.50 79 ALA A N 1
ATOM 608 C CA . ALA A 1 79 ? -12.651 -3.627 1.062 1.00 97.50 79 ALA A CA 1
ATOM 609 C C . ALA A 1 79 ? -13.745 -2.796 1.761 1.00 97.50 79 ALA A C 1
ATOM 611 O O . ALA A 1 79 ? -13.747 -1.568 1.680 1.00 97.50 79 ALA A O 1
ATOM 612 N N . SER A 1 80 ? -14.693 -3.454 2.430 1.00 95.62 80 SER A N 1
ATOM 613 C CA . SER A 1 80 ? -15.876 -2.811 3.022 1.00 95.62 80 SER A CA 1
ATOM 614 C C . SER A 1 80 ? -16.273 -3.397 4.376 1.00 95.62 80 SER A C 1
ATOM 616 O O . SER A 1 80 ? -16.823 -2.683 5.218 1.00 95.62 80 SER A O 1
ATOM 618 N N . ASP A 1 81 ? -15.974 -4.674 4.607 1.00 95.50 81 ASP A N 1
ATOM 619 C CA . ASP A 1 81 ? -16.230 -5.350 5.872 1.00 95.50 81 ASP A CA 1
ATOM 620 C C . ASP A 1 81 ? -14.963 -5.397 6.731 1.00 95.50 81 ASP A C 1
ATOM 622 O O . ASP A 1 81 ? -14.038 -6.174 6.483 1.00 95.50 81 ASP A O 1
ATOM 626 N N . PHE A 1 82 ? -14.915 -4.511 7.724 1.00 96.00 82 PHE A N 1
ATOM 627 C CA . PHE A 1 82 ? -13.800 -4.372 8.654 1.00 96.00 82 PHE A CA 1
ATOM 628 C C . PHE A 1 82 ? -14.243 -4.784 10.066 1.00 96.00 82 PHE A C 1
ATOM 630 O O . PHE A 1 82 ? -15.164 -4.160 10.602 1.00 96.00 82 PHE A O 1
ATOM 637 N N . PRO A 1 83 ? -13.613 -5.800 10.686 1.00 94.69 83 PRO A N 1
ATOM 638 C CA . PRO A 1 83 ? -14.027 -6.319 11.986 1.00 94.69 83 PRO A CA 1
ATOM 639 C C . PRO A 1 83 ? -13.452 -5.520 13.168 1.00 94.69 83 PRO A C 1
ATOM 641 O O . PRO A 1 83 ? -12.507 -4.738 13.038 1.00 94.69 83 PRO A O 1
ATOM 644 N N . GLY A 1 84 ? -13.998 -5.769 14.362 1.00 94.19 84 GLY A N 1
ATOM 645 C CA . GLY A 1 84 ? -13.473 -5.243 15.625 1.00 94.19 84 GLY A CA 1
ATOM 646 C C . GLY A 1 84 ? -13.448 -3.714 15.681 1.00 94.19 84 GLY A C 1
ATOM 647 O O . GLY A 1 84 ? -14.379 -3.051 15.227 1.00 94.19 84 GLY A O 1
ATOM 648 N N . ALA A 1 85 ? -12.365 -3.149 16.223 1.00 95.25 85 ALA A N 1
ATOM 649 C CA . ALA A 1 85 ? -12.201 -1.699 16.347 1.00 95.25 85 ALA A CA 1
ATOM 650 C C . ALA A 1 85 ? -12.238 -0.969 14.989 1.00 95.25 85 ALA A C 1
ATOM 652 O O . ALA A 1 85 ? -12.675 0.177 14.925 1.00 95.25 85 ALA A O 1
ATOM 653 N N . ALA A 1 86 ? -11.862 -1.633 13.888 1.00 96.19 86 ALA A N 1
ATOM 654 C CA . ALA A 1 86 ? -11.890 -1.034 12.553 1.00 96.19 86 ALA A CA 1
ATOM 655 C C . ALA A 1 86 ? -13.315 -0.712 12.065 1.00 96.19 86 ALA A C 1
ATOM 657 O O . ALA A 1 86 ? -13.496 0.229 11.289 1.00 96.19 86 ALA A O 1
ATOM 658 N N . ALA A 1 87 ? -14.337 -1.425 12.557 1.00 95.81 87 ALA A N 1
ATOM 659 C CA . ALA A 1 87 ? -15.734 -1.180 12.195 1.00 95.81 87 ALA A CA 1
ATOM 660 C C . ALA A 1 87 ? -16.199 0.242 12.562 1.00 95.81 87 ALA A C 1
ATOM 662 O O . ALA A 1 87 ? -17.007 0.832 11.842 1.00 95.81 87 ALA A O 1
ATOM 663 N N . ALA A 1 88 ? -15.659 0.813 13.646 1.00 96.62 88 ALA A N 1
ATOM 664 C CA . ALA A 1 88 ? -15.984 2.165 14.099 1.00 96.62 88 ALA A CA 1
ATOM 665 C C . ALA A 1 88 ? -15.511 3.257 13.121 1.00 96.62 88 ALA A C 1
ATOM 667 O O . ALA A 1 88 ? -16.048 4.361 13.120 1.00 96.62 88 ALA A O 1
ATOM 668 N N . TYR A 1 89 ? -14.547 2.941 12.251 1.00 96.44 89 TYR A N 1
ATOM 669 C CA . TYR A 1 89 ? -13.906 3.892 11.341 1.00 96.44 89 TYR A CA 1
ATOM 670 C C . TYR A 1 89 ? -14.342 3.729 9.881 1.00 96.44 89 TYR A C 1
ATOM 672 O O . TYR A 1 89 ? -13.724 4.306 8.986 1.00 96.44 89 TYR A O 1
ATOM 680 N N . ARG A 1 90 ? -15.420 2.976 9.610 1.00 93.62 90 ARG A N 1
ATOM 681 C CA . ARG A 1 90 ? -15.900 2.676 8.245 1.00 93.62 90 ARG A CA 1
ATOM 682 C C . ARG A 1 90 ? -15.987 3.901 7.337 1.00 93.62 90 ARG A C 1
ATOM 684 O O . ARG A 1 90 ? -15.580 3.812 6.188 1.00 93.62 90 ARG A O 1
ATOM 691 N N . GLN A 1 91 ? -16.460 5.042 7.839 1.00 93.00 91 GLN A N 1
ATOM 692 C CA . GLN A 1 91 ? -16.578 6.261 7.033 1.00 93.00 91 GLN A CA 1
ATOM 693 C C . GLN A 1 91 ? -15.215 6.810 6.578 1.00 93.00 91 GLN A C 1
ATOM 695 O O . GLN A 1 91 ? -15.085 7.251 5.441 1.00 93.00 91 GLN A O 1
ATOM 700 N N . GLN A 1 92 ? -14.196 6.761 7.440 1.00 94.75 92 GLN A N 1
ATOM 701 C CA . GLN A 1 92 ? -12.840 7.210 7.110 1.00 94.75 92 GLN A CA 1
ATOM 702 C C . GLN A 1 92 ? -12.112 6.213 6.194 1.00 94.75 92 GLN A C 1
ATOM 704 O O . GLN A 1 92 ? -11.314 6.617 5.350 1.00 94.75 92 GLN A O 1
ATOM 709 N N . LEU A 1 93 ? -12.401 4.917 6.353 1.00 96.88 93 LEU A N 1
ATOM 710 C CA . LEU A 1 93 ? -11.793 3.820 5.592 1.00 96.88 93 LEU A CA 1
ATOM 711 C C . LEU A 1 93 ? -12.447 3.593 4.218 1.00 96.88 93 LEU A C 1
ATOM 713 O O . LEU A 1 93 ? -11.827 3.023 3.318 1.00 96.88 93 LEU A O 1
ATOM 717 N N . ALA A 1 94 ? -13.696 4.028 4.041 1.00 95.56 94 ALA A N 1
ATOM 718 C CA . ALA A 1 94 ? -14.495 3.749 2.853 1.00 95.56 94 ALA A CA 1
ATOM 719 C C . ALA A 1 94 ? -13.768 4.133 1.556 1.00 95.56 94 ALA A C 1
ATOM 721 O O . ALA A 1 94 ? -13.308 5.261 1.371 1.00 95.56 94 ALA A O 1
ATOM 722 N N . GLY A 1 95 ? -13.666 3.159 0.649 1.00 96.94 95 GLY A N 1
ATOM 723 C CA . GLY A 1 95 ? -13.095 3.327 -0.684 1.00 96.94 95 GLY A CA 1
ATOM 724 C C . GLY A 1 95 ? -11.573 3.455 -0.737 1.00 96.94 95 GLY A C 1
ATOM 725 O O . GLY A 1 95 ? -11.032 3.319 -1.825 1.00 96.94 95 GLY A O 1
ATOM 726 N N . ARG A 1 96 ? -10.882 3.678 0.391 1.00 98.06 96 ARG A N 1
ATOM 727 C CA . ARG A 1 96 ? -9.419 3.876 0.462 1.00 98.06 96 ARG A CA 1
ATOM 728 C C . ARG A 1 96 ? -8.676 2.805 1.258 1.00 98.06 96 ARG A C 1
ATOM 730 O O . ARG A 1 96 ? -7.481 2.949 1.518 1.00 98.06 96 ARG A O 1
ATOM 737 N N . SER A 1 97 ? -9.383 1.774 1.700 1.00 98.50 97 SER A N 1
ATOM 738 C CA . SER A 1 97 ? -8.833 0.748 2.573 1.00 98.50 97 SER A CA 1
ATOM 739 C C . SER A 1 97 ? -9.153 -0.654 2.094 1.00 98.50 97 SER A C 1
ATOM 741 O O . SER A 1 97 ? -10.173 -0.898 1.455 1.00 98.50 97 SER A O 1
ATOM 743 N N . MET A 1 98 ? -8.269 -1.580 2.444 1.00 98.56 98 MET A N 1
ATOM 744 C CA . MET A 1 98 ? -8.434 -3.008 2.213 1.00 98.56 98 MET A CA 1
ATOM 745 C C . MET A 1 98 ? -7.935 -3.774 3.437 1.00 98.56 98 MET A C 1
ATOM 747 O O . MET A 1 98 ? -6.862 -3.484 3.973 1.00 98.56 98 MET A O 1
ATOM 751 N N . LEU A 1 99 ? -8.732 -4.736 3.889 1.00 98.62 99 LEU A N 1
ATOM 752 C CA . LEU A 1 99 ? -8.309 -5.765 4.821 1.00 98.62 99 LEU A CA 1
ATOM 753 C C . LEU A 1 99 ? -7.611 -6.851 4.010 1.00 98.62 99 LEU A C 1
ATOM 755 O O . LEU A 1 99 ? -8.191 -7.401 3.072 1.00 98.62 99 LEU A O 1
ATOM 759 N N . CYS A 1 100 ? -6.376 -7.159 4.373 1.00 98.56 100 CYS A N 1
ATOM 760 C CA . CYS A 1 100 ? -5.544 -8.128 3.684 1.00 98.56 100 CYS A CA 1
ATOM 761 C C . CYS A 1 100 ? -4.988 -9.154 4.660 1.00 98.56 100 CYS A C 1
ATOM 763 O O . CYS A 1 100 ? -4.586 -8.823 5.775 1.00 98.56 100 CYS A O 1
ATOM 765 N N . ARG A 1 101 ? -4.857 -10.392 4.190 1.00 98.38 101 ARG A N 1
ATOM 766 C CA . ARG A 1 101 ? -4.117 -11.435 4.889 1.00 98.38 101 ARG A CA 1
ATOM 767 C C . ARG A 1 101 ? -2.684 -10.973 5.128 1.00 98.38 101 ARG A C 1
ATOM 769 O O . ARG A 1 101 ? -2.010 -10.516 4.201 1.00 98.38 101 ARG A O 1
ATOM 776 N N . LYS A 1 102 ? -2.186 -11.139 6.354 1.00 97.69 102 LYS A N 1
ATOM 777 C CA . LYS A 1 102 ? -0.773 -10.900 6.667 1.00 97.69 102 LYS A CA 1
ATOM 778 C C . LYS A 1 102 ? 0.095 -11.918 5.922 1.00 97.69 102 LYS A C 1
ATOM 780 O O . LYS A 1 102 ? -0.059 -13.125 6.089 1.00 97.69 102 LYS A O 1
ATOM 785 N N . THR A 1 103 ? 1.008 -11.434 5.085 1.00 96.31 103 THR A N 1
ATOM 786 C CA . THR A 1 103 ? 1.933 -12.262 4.294 1.00 96.31 103 THR A CA 1
ATOM 787 C C . THR A 1 103 ? 3.379 -12.017 4.709 1.00 96.31 103 THR A C 1
ATOM 789 O O . THR A 1 103 ? 3.688 -11.001 5.328 1.00 96.31 103 THR A O 1
ATOM 792 N N . ARG A 1 104 ? 4.288 -12.919 4.322 1.00 96.00 104 ARG A N 1
ATOM 793 C CA . ARG A 1 104 ? 5.737 -12.686 4.371 1.00 96.00 104 ARG A CA 1
ATOM 794 C C . ARG A 1 104 ? 6.213 -12.240 2.981 1.00 96.00 104 ARG A C 1
ATOM 796 O O . ARG A 1 104 ? 6.285 -13.099 2.103 1.00 96.00 104 ARG A O 1
ATOM 803 N N . PRO A 1 105 ? 6.499 -10.944 2.752 1.00 94.38 105 PRO A N 1
ATOM 804 C CA . PRO A 1 105 ? 6.963 -10.471 1.450 1.00 94.38 105 PRO A CA 1
ATOM 805 C C . PRO A 1 105 ? 8.299 -11.113 1.071 1.00 94.38 105 PRO A C 1
ATOM 807 O O . PRO A 1 105 ? 9.153 -11.331 1.933 1.00 94.38 105 PRO A O 1
ATOM 810 N N . LEU A 1 106 ? 8.488 -11.395 -0.217 1.00 96.44 106 LEU A N 1
ATOM 811 C CA . LEU A 1 106 ? 9.812 -11.710 -0.748 1.00 96.44 106 LEU A CA 1
ATOM 812 C C . LEU A 1 106 ? 10.621 -10.404 -0.835 1.00 96.44 106 LEU A C 1
ATOM 814 O O . LEU A 1 106 ? 10.059 -9.396 -1.261 1.00 96.44 106 LEU A O 1
ATOM 818 N N . PRO A 1 107 ? 11.910 -10.386 -0.452 1.00 96.12 107 PRO A N 1
ATOM 819 C CA . PRO A 1 107 ? 12.728 -9.171 -0.449 1.00 96.12 107 PRO A CA 1
ATOM 820 C C . PRO A 1 107 ? 13.246 -8.829 -1.860 1.00 96.12 107 PRO A C 1
ATOM 822 O O . PRO A 1 107 ? 14.442 -8.638 -2.060 1.00 96.12 107 PRO A O 1
ATOM 825 N N . ILE A 1 108 ? 12.351 -8.811 -2.850 1.00 96.81 108 ILE A N 1
ATOM 826 C CA . ILE A 1 108 ? 12.635 -8.502 -4.255 1.00 96.81 108 ILE A CA 1
ATOM 827 C C . ILE A 1 108 ? 11.509 -7.648 -4.843 1.00 96.81 108 ILE A C 1
ATOM 829 O O . ILE A 1 108 ? 10.351 -7.783 -4.454 1.00 96.81 108 ILE A O 1
ATOM 833 N N . GLU A 1 109 ? 11.849 -6.821 -5.828 1.00 95.50 109 GLU A N 1
ATOM 834 C CA . GLU A 1 109 ? 10.883 -6.052 -6.616 1.00 95.50 109 GLU A CA 1
ATOM 835 C C . GLU A 1 109 ? 10.657 -6.748 -7.968 1.00 95.50 109 GLU A C 1
ATOM 837 O O . GLU A 1 109 ? 11.554 -6.800 -8.813 1.00 95.50 109 GLU A O 1
ATOM 842 N N . CYS A 1 110 ? 9.462 -7.301 -8.185 1.00 96.50 110 CYS A N 1
ATOM 843 C CA . CYS A 1 110 ? 9.106 -7.987 -9.431 1.00 96.50 110 CYS A CA 1
ATOM 844 C C . CYS A 1 110 ? 8.668 -6.978 -10.507 1.00 96.50 110 CYS A C 1
ATOM 846 O O . CYS A 1 110 ? 7.493 -6.625 -10.597 1.00 96.50 110 CYS A O 1
ATOM 848 N N . VAL A 1 111 ? 9.611 -6.509 -11.330 1.00 96.06 111 VAL A N 1
ATOM 849 C CA . VAL A 1 111 ? 9.370 -5.480 -12.360 1.00 96.06 111 VAL A CA 1
ATOM 850 C C . VAL A 1 111 ? 9.247 -6.098 -13.756 1.00 96.06 111 VAL A C 1
ATOM 852 O O . VAL A 1 111 ? 10.171 -6.754 -14.230 1.00 96.06 111 VAL A O 1
ATOM 855 N N . VAL A 1 112 ? 8.143 -5.815 -14.457 1.00 96.12 112 VAL A N 1
ATOM 856 C CA . VAL A 1 112 ? 7.926 -6.187 -15.870 1.00 96.12 112 VAL A CA 1
ATOM 857 C C . VAL A 1 112 ? 7.981 -4.935 -16.748 1.00 96.12 112 VAL A C 1
ATOM 859 O O . VAL A 1 112 ? 7.424 -3.897 -16.392 1.00 96.12 112 VAL A O 1
ATOM 862 N N . ARG A 1 113 ? 8.652 -5.010 -17.906 1.00 96.50 113 ARG A N 1
ATOM 863 C CA . ARG A 1 113 ? 8.809 -3.888 -18.847 1.00 96.50 113 ARG A CA 1
ATOM 864 C C . ARG A 1 113 ? 8.331 -4.287 -20.243 1.00 96.50 113 ARG A C 1
ATOM 866 O O . ARG A 1 113 ? 8.994 -5.070 -20.909 1.00 96.50 113 ARG A O 1
ATOM 873 N N . GLY A 1 114 ? 7.209 -3.720 -20.690 1.00 97.06 114 GLY A N 1
ATOM 874 C CA . GLY A 1 114 ? 6.753 -3.828 -22.087 1.00 97.06 114 GLY A CA 1
ATOM 875 C C . GLY A 1 114 ? 7.377 -2.7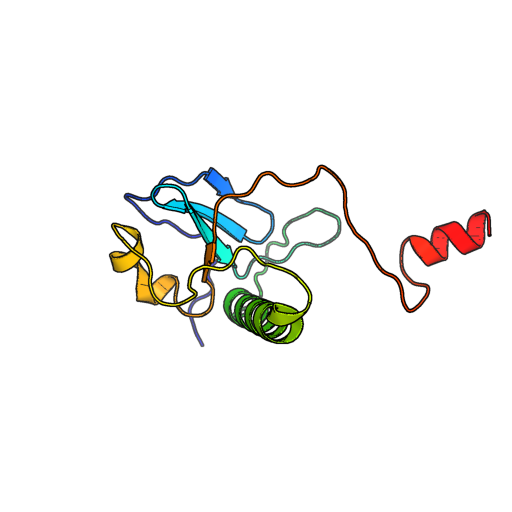83 -23.023 1.00 97.06 114 GLY A C 1
ATOM 876 O O . GLY A 1 114 ? 7.383 -2.965 -24.233 1.00 97.06 114 GLY A O 1
ATOM 877 N N . TYR A 1 115 ? 7.923 -1.701 -22.456 1.00 96.81 115 TYR A N 1
ATOM 878 C CA . TYR A 1 115 ? 8.597 -0.611 -23.166 1.00 96.81 115 TYR A CA 1
ATOM 879 C C . TYR A 1 115 ? 9.837 -0.161 -22.382 1.00 96.81 115 TYR A C 1
ATOM 881 O O . TYR A 1 115 ? 9.847 -0.203 -21.145 1.00 96.81 115 TYR A O 1
ATOM 889 N N . LEU A 1 116 ? 10.877 0.299 -23.085 1.00 96.12 116 LEU A N 1
ATOM 890 C CA . LEU A 1 116 ? 12.087 0.838 -22.460 1.00 96.12 116 LEU A CA 1
ATOM 891 C C . LEU A 1 116 ? 11.888 2.300 -22.051 1.00 96.12 116 LEU A C 1
ATOM 893 O O . LEU A 1 116 ? 11.731 3.186 -22.885 1.00 96.12 116 LEU A O 1
ATOM 897 N N . ALA A 1 117 ? 11.925 2.543 -20.743 1.00 95.69 117 ALA A N 1
ATOM 898 C CA . ALA A 1 117 ? 11.847 3.867 -20.140 1.00 95.69 117 ALA A CA 1
ATOM 899 C C . ALA A 1 117 ? 12.539 3.878 -18.764 1.00 95.69 117 ALA A C 1
ATOM 901 O O . ALA A 1 117 ? 12.861 2.828 -18.197 1.00 95.69 117 ALA A O 1
ATOM 902 N N . GLY A 1 118 ? 12.747 5.073 -18.202 1.00 95.25 118 GLY A N 1
ATOM 903 C CA . GLY A 1 118 ? 13.287 5.244 -16.849 1.00 95.25 118 GLY A CA 1
ATOM 904 C C . GLY A 1 118 ? 14.689 4.648 -16.680 1.00 95.25 118 GLY A C 1
ATOM 905 O O . GLY A 1 118 ? 15.546 4.837 -17.542 1.00 95.25 118 GLY A O 1
ATOM 906 N N . SER A 1 119 ? 14.926 3.942 -15.567 1.00 94.06 119 SER A N 1
ATOM 907 C CA . SER A 1 119 ? 16.220 3.298 -15.284 1.00 94.06 119 SER A CA 1
ATOM 908 C C . SER A 1 119 ? 16.629 2.295 -16.361 1.00 94.06 119 SER A C 1
ATOM 910 O O . SER A 1 119 ? 17.750 2.369 -16.839 1.00 94.06 119 SER A O 1
ATOM 912 N N . GLY A 1 120 ? 15.699 1.468 -16.850 1.00 94.75 120 GLY A N 1
ATOM 913 C CA . GLY A 1 120 ? 16.003 0.490 -17.902 1.00 94.75 120 GLY A CA 1
ATOM 914 C C . GLY A 1 120 ? 16.493 1.129 -19.207 1.00 94.75 120 GLY A C 1
ATOM 915 O O . GLY A 1 120 ? 17.346 0.568 -19.879 1.00 94.75 120 GLY A O 1
ATOM 916 N N . TRP A 1 121 ? 16.012 2.331 -19.550 1.00 96.81 121 TRP A N 1
ATOM 917 C CA . TRP A 1 121 ? 16.534 3.074 -20.704 1.00 96.81 121 TRP A CA 1
ATOM 918 C C . TRP A 1 121 ? 17.932 3.649 -20.453 1.00 96.81 121 TRP A C 1
ATOM 920 O O . TRP A 1 121 ? 18.771 3.647 -21.351 1.00 96.81 121 TRP A O 1
ATOM 930 N N . LYS A 1 122 ? 18.190 4.153 -19.240 1.00 96.38 122 LYS A N 1
ATOM 931 C CA . LYS A 1 122 ? 19.515 4.671 -18.869 1.00 96.38 122 LYS A CA 1
ATOM 932 C C . LYS A 1 122 ? 20.568 3.566 -18.912 1.00 96.38 122 LYS A C 1
ATOM 934 O O . LYS A 1 122 ? 21.622 3.791 -19.496 1.00 96.38 122 LYS A O 1
ATOM 939 N N . ASP A 1 123 ? 20.247 2.399 -18.361 1.00 96.06 123 ASP A N 1
ATOM 940 C CA . ASP A 1 123 ? 21.145 1.244 -18.328 1.00 96.06 123 ASP A CA 1
ATOM 941 C C . ASP A 1 123 ? 21.422 0.739 -19.751 1.00 96.06 123 ASP A C 1
ATOM 943 O O . ASP A 1 123 ? 22.580 0.649 -20.147 1.00 96.06 123 ASP A O 1
ATOM 947 N N . TYR A 1 124 ? 20.379 0.578 -20.577 1.00 96.44 124 TYR A N 1
ATOM 948 C CA . TYR A 1 124 ? 20.529 0.178 -21.983 1.00 96.44 124 TYR A CA 1
ATOM 949 C C . TYR A 1 124 ? 21.440 1.123 -22.779 1.00 96.44 124 TYR A C 1
ATOM 951 O O . TYR A 1 124 ? 22.278 0.694 -23.565 1.00 96.44 124 TYR A O 1
ATOM 959 N N . ARG A 1 125 ? 21.322 2.439 -22.564 1.00 97.25 125 ARG A N 1
ATOM 960 C CA . ARG A 1 125 ? 22.217 3.409 -23.214 1.00 97.25 125 ARG A CA 1
ATOM 961 C C . ARG A 1 125 ? 23.666 3.305 -22.747 1.00 97.25 125 ARG A C 1
ATOM 963 O O . ARG A 1 125 ? 24.549 3.728 -23.487 1.00 97.25 125 ARG A O 1
ATOM 970 N N . ALA A 1 126 ? 23.895 2.845 -21.521 1.00 97.25 126 ALA A N 1
ATOM 971 C CA . ALA A 1 126 ? 25.225 2.747 -20.941 1.00 97.25 126 ALA A CA 1
ATOM 972 C C . ALA A 1 126 ? 25.930 1.443 -21.337 1.00 97.25 126 ALA A C 1
ATOM 974 O O . ALA A 1 126 ? 27.126 1.477 -21.619 1.00 97.25 126 ALA A O 1
ATOM 975 N N . THR A 1 127 ? 25.213 0.315 -21.362 1.00 95.44 127 THR A N 1
ATOM 976 C CA . THR A 1 127 ? 25.826 -1.020 -21.490 1.00 95.44 127 THR A CA 1
ATOM 977 C C . THR A 1 127 ? 25.210 -1.932 -22.553 1.00 95.44 127 THR A C 1
ATOM 979 O O . THR A 1 127 ? 25.766 -3.003 -22.793 1.00 95.44 127 THR A O 1
ATOM 982 N N . GLY A 1 128 ? 24.115 -1.527 -23.203 1.00 79.81 128 GLY A N 1
ATOM 983 C CA . GLY A 1 128 ? 23.230 -2.441 -23.943 1.00 79.81 128 GLY A CA 1
ATOM 984 C C . GLY A 1 128 ? 22.365 -3.284 -23.015 1.00 79.81 128 GLY A C 1
ATOM 985 O O . GLY A 1 128 ? 21.744 -4.232 -23.540 1.00 79.81 128 GLY A O 1
#

Radius of gyration: 16.91 Å; chains: 1; bounding box: 42×36×43 Å

Secondary structure (DSSP, 8-state):
-PPP-SS---TTSEEEEE-SSEEEEEETTEEEEEE-S--EETTEE-SS--TTHHHHHHHHHHHHHHHTTTTS---EEESS---GGGGGGHHHHTTTEEEEE-----SS-----SS--HHHHHHHHHH-

Foldseek 3Di:
DDDAFPDDDQPPWAFPDDDQFWTWTDDPQWIKIFGGQWDDDPRDTDPDGHPCPLLVVLVVVVVVCVVCVVPDPFFFDDQQDGDDSVVVCNVVSHSRITIGRDDDDDPDDDDDDPDQDDPNVVVVVVPD